Protein AF-L8HKN2-F1 (afdb_monomer_lite)

pLDDT: mean 86.71, std 12.69, range [41.41, 96.44]

Structure (mmCIF, N/CA/C/O backbone):
data_AF-L8HKN2-F1
#
_entry.id   AF-L8HKN2-F1
#
loop_
_atom_site.group_PDB
_atom_site.id
_atom_site.type_symbol
_atom_site.label_atom_id
_atom_site.label_alt_id
_atom_site.label_comp_id
_atom_site.label_asym_id
_atom_site.label_entity_id
_atom_site.label_seq_id
_atom_site.pdbx_PDB_ins_code
_atom_site.Cartn_x
_atom_site.Cartn_y
_atom_site.Cartn_z
_atom_site.occupancy
_atom_site.B_iso_or_equiv
_atom_site.auth_seq_id
_atom_site.auth_comp_id
_atom_site.auth_asym_id
_atom_site.auth_atom_id
_atom_site.pdbx_PDB_model_num
ATOM 1 N N . ALA A 1 1 ? 9.881 -15.040 -10.971 1.00 55.44 1 ALA A N 1
ATOM 2 C CA . ALA A 1 1 ? 8.640 -15.413 -10.266 1.00 55.44 1 ALA A CA 1
ATOM 3 C C . ALA A 1 1 ? 8.385 -14.359 -9.204 1.00 55.44 1 ALA A C 1
ATOM 5 O O . ALA A 1 1 ? 9.135 -14.280 -8.237 1.00 55.44 1 ALA A O 1
ATOM 6 N N . GLY A 1 2 ? 7.422 -13.476 -9.440 1.00 79.25 2 GLY A N 1
ATOM 7 C CA . GLY A 1 2 ? 7.185 -12.331 -8.570 1.00 79.25 2 GLY A CA 1
ATOM 8 C C . GLY A 1 2 ? 6.135 -11.388 -9.140 1.00 79.25 2 GLY A C 1
ATOM 9 O O . GLY A 1 2 ? 5.309 -11.796 -9.962 1.00 79.25 2 GLY A O 1
ATOM 10 N N . LEU A 1 3 ? 6.188 -10.139 -8.684 1.00 87.81 3 LEU A N 1
ATOM 11 C CA . LEU A 1 3 ? 5.394 -9.039 -9.217 1.00 87.81 3 LEU A CA 1
ATOM 12 C C . LEU A 1 3 ? 6.196 -8.257 -10.263 1.00 87.81 3 LEU A C 1
ATOM 14 O O . LEU A 1 3 ? 7.421 -8.195 -10.165 1.00 87.81 3 LEU A O 1
ATOM 18 N N . GLU A 1 4 ? 5.501 -7.652 -11.220 1.00 89.50 4 GLU A N 1
ATOM 19 C CA . GLU A 1 4 ? 6.026 -6.711 -12.217 1.00 89.50 4 GLU A CA 1
ATOM 20 C C . GLU A 1 4 ? 5.216 -5.422 -12.195 1.00 89.50 4 GLU A C 1
ATOM 22 O O . GLU A 1 4 ? 3.996 -5.486 -12.062 1.00 89.50 4 GLU A O 1
ATOM 27 N N . LEU A 1 5 ? 5.882 -4.278 -12.353 1.00 90.19 5 LEU A N 1
ATOM 28 C CA . LEU A 1 5 ? 5.236 -3.013 -12.697 1.00 90.19 5 LEU A CA 1
ATOM 29 C C . LEU A 1 5 ? 5.294 -2.821 -14.209 1.00 90.19 5 LEU A C 1
ATOM 31 O O . LEU A 1 5 ? 6.381 -2.825 -14.783 1.00 90.19 5 LEU A O 1
ATOM 35 N N . ASP A 1 6 ? 4.139 -2.624 -14.836 1.00 89.06 6 ASP A N 1
ATOM 36 C CA . ASP A 1 6 ? 4.095 -2.239 -16.244 1.00 89.06 6 ASP A CA 1
ATOM 37 C C . ASP A 1 6 ? 4.337 -0.730 -16.445 1.00 89.06 6 ASP A C 1
ATOM 39 O O . ASP A 1 6 ? 4.501 0.048 -15.501 1.00 89.06 6 ASP A O 1
ATOM 43 N N . ILE A 1 7 ? 4.324 -0.303 -17.710 1.00 86.00 7 ILE A N 1
ATOM 44 C CA . ILE A 1 7 ? 4.547 1.094 -18.107 1.00 86.00 7 ILE A CA 1
ATOM 45 C C . ILE A 1 7 ? 3.495 2.081 -17.581 1.00 86.00 7 ILE A C 1
ATOM 47 O O . ILE A 1 7 ? 3.757 3.280 -17.565 1.00 86.00 7 ILE A O 1
ATOM 51 N N . VAL A 1 8 ? 2.309 1.610 -17.177 1.00 87.56 8 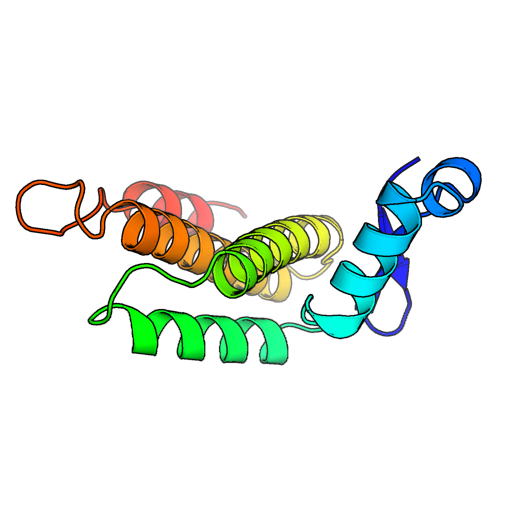VAL A N 1
ATOM 52 C CA . VAL A 1 8 ? 1.259 2.452 -16.578 1.00 87.56 8 VAL A CA 1
ATOM 53 C C . VAL A 1 8 ? 1.272 2.368 -15.051 1.00 87.56 8 VAL A C 1
ATOM 55 O O . VAL A 1 8 ? 0.349 2.846 -14.392 1.00 87.56 8 VAL A O 1
ATOM 58 N N . GLY A 1 9 ? 2.306 1.744 -14.480 1.00 86.44 9 GLY A N 1
ATOM 59 C CA . GLY A 1 9 ? 2.453 1.559 -13.048 1.00 86.44 9 GLY A CA 1
ATOM 60 C C . GLY A 1 9 ? 1.494 0.517 -12.478 1.00 86.44 9 GLY A C 1
ATOM 61 O O . GLY A 1 9 ? 1.220 0.544 -11.287 1.00 86.44 9 GLY A O 1
ATOM 62 N N . GLN A 1 10 ? 0.934 -0.395 -13.263 1.00 91.06 10 GLN A N 1
ATOM 63 C CA . GLN A 1 10 ? 0.079 -1.459 -12.742 1.00 91.06 10 GLN A CA 1
ATOM 64 C C . GLN A 1 10 ? 0.928 -2.658 -12.302 1.00 91.06 10 GLN A C 1
ATOM 66 O O . GLN A 1 10 ? 1.807 -3.109 -13.033 1.00 91.06 10 GLN A O 1
ATOM 71 N N . LEU A 1 11 ? 0.644 -3.194 -11.108 1.00 91.38 11 LEU A N 1
ATOM 72 C CA . LEU A 1 11 ? 1.274 -4.422 -10.619 1.00 91.38 11 LEU A CA 1
ATOM 73 C C . LEU A 1 11 ? 0.614 -5.671 -11.213 1.00 91.38 11 LEU A C 1
ATOM 75 O O . LEU A 1 11 ? -0.613 -5.808 -11.155 1.00 91.38 11 LEU A O 1
ATOM 79 N N . HIS A 1 12 ? 1.435 -6.606 -11.690 1.00 90.94 12 HIS A N 1
ATOM 80 C CA . HIS A 1 12 ? 1.022 -7.883 -12.276 1.00 90.94 12 HIS A CA 1
ATOM 81 C C . HIS A 1 12 ? 1.802 -9.056 -11.696 1.00 90.94 12 HIS A C 1
ATOM 83 O O . HIS A 1 12 ? 2.939 -8.909 -11.261 1.00 90.94 12 HIS A O 1
ATOM 89 N N . LEU A 1 13 ? 1.199 -10.244 -11.720 1.00 91.44 13 LEU A N 1
ATOM 90 C CA . LEU A 1 13 ? 1.908 -11.495 -11.451 1.00 91.44 13 LEU A CA 1
ATOM 91 C C . LEU A 1 13 ? 2.649 -11.929 -12.718 1.00 91.44 13 LEU A C 1
ATOM 93 O O . LEU A 1 13 ? 1.997 -12.164 -13.730 1.00 91.44 13 LEU A O 1
ATOM 97 N N . GLN A 1 14 ? 3.973 -12.075 -12.638 1.00 90.44 14 GLN A N 1
ATOM 98 C CA . GLN A 1 14 ? 4.805 -12.541 -13.761 1.00 90.44 14 GLN A CA 1
ATOM 99 C C . GLN A 1 14 ? 4.638 -14.031 -14.055 1.00 90.44 14 GLN A C 1
ATOM 101 O O . GLN A 1 14 ? 4.853 -14.497 -15.169 1.00 90.44 14 GLN A O 1
ATOM 106 N N . ASP A 1 15 ? 4.358 -14.801 -13.010 1.00 92.00 15 ASP A N 1
ATOM 107 C CA . ASP A 1 15 ? 4.263 -16.247 -13.102 1.00 92.00 15 ASP A CA 1
ATOM 108 C C . ASP A 1 15 ? 2.849 -16.625 -13.552 1.00 92.00 15 ASP A C 1
ATOM 110 O O . ASP A 1 15 ? 1.899 -16.542 -12.770 1.00 92.00 15 ASP A O 1
ATOM 114 N N . GLU A 1 16 ? 2.703 -16.993 -14.826 1.00 90.12 16 GLU A N 1
ATOM 115 C CA . GLU A 1 16 ? 1.401 -17.343 -15.401 1.00 90.12 16 GLU A CA 1
ATOM 116 C C . GLU A 1 16 ? 0.822 -18.635 -14.816 1.00 90.12 16 GLU A C 1
ATOM 118 O O . GLU A 1 16 ? -0.398 -18.738 -14.674 1.00 90.12 16 GLU A O 1
ATOM 123 N N . GLU A 1 17 ? 1.658 -19.584 -14.382 1.00 92.31 17 GLU A N 1
ATOM 124 C CA . GLU A 1 17 ? 1.182 -20.780 -13.681 1.00 92.31 17 GLU A CA 1
ATOM 125 C C . GLU A 1 17 ? 0.535 -20.374 -12.354 1.00 92.31 17 GLU A C 1
ATOM 127 O O . GLU A 1 17 ? -0.629 -20.703 -12.100 1.00 92.31 17 GLU A O 1
ATOM 132 N N . LEU A 1 18 ? 1.224 -19.558 -11.548 1.00 90.19 18 LEU A N 1
ATOM 133 C CA . LEU A 1 18 ? 0.676 -19.009 -10.308 1.00 90.19 18 LEU A CA 1
ATOM 134 C C . LEU A 1 18 ? -0.582 -18.180 -10.578 1.00 90.19 18 LEU A C 1
ATOM 136 O O . LEU A 1 18 ? -1.587 -18.339 -9.879 1.00 90.19 18 LEU A O 1
ATOM 140 N N . ALA A 1 19 ? -0.55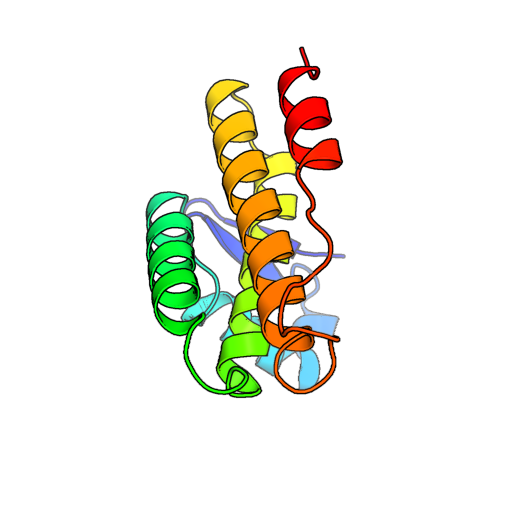3 -17.313 -11.588 1.00 90.94 19 ALA A N 1
ATOM 141 C CA . ALA A 1 19 ? -1.657 -16.422 -11.914 1.00 90.94 19 ALA A CA 1
ATOM 142 C C . ALA A 1 19 ? -2.892 -17.165 -12.453 1.00 90.94 19 ALA A C 1
ATOM 144 O O . ALA A 1 19 ? -4.019 -16.688 -12.285 1.00 90.94 19 ALA A O 1
ATOM 145 N N . SER A 1 20 ? -2.705 -18.356 -13.030 1.00 92.19 20 SER A N 1
ATOM 146 C CA . SER A 1 20 ? -3.787 -19.243 -13.466 1.00 92.19 20 SER A CA 1
ATOM 147 C C . SER A 1 20 ? -4.484 -19.965 -12.305 1.00 92.19 20 SER A C 1
ATOM 149 O O . SER A 1 20 ? -5.611 -20.447 -12.457 1.00 92.19 20 SER A O 1
ATOM 151 N N . THR A 1 21 ? -3.876 -20.025 -11.117 1.00 96.44 21 THR A N 1
ATOM 152 C CA . THR A 1 21 ? -4.525 -20.618 -9.941 1.00 96.44 21 THR A CA 1
ATOM 153 C C . THR A 1 21 ? -5.700 -19.757 -9.461 1.00 96.44 21 THR A C 1
ATOM 155 O O . THR A 1 21 ? -5.772 -18.552 -9.709 1.00 96.44 21 THR A O 1
ATOM 158 N N . ARG A 1 22 ? -6.657 -20.346 -8.729 1.00 96.19 22 ARG A N 1
ATOM 159 C CA . ARG A 1 22 ? -7.770 -19.572 -8.140 1.00 96.19 22 ARG A CA 1
ATOM 160 C C . ARG A 1 22 ? -7.274 -18.447 -7.206 1.00 96.19 22 ARG A C 1
ATOM 162 O O . ARG A 1 22 ? -7.793 -17.337 -7.343 1.00 96.19 22 ARG A O 1
ATOM 169 N N . PRO A 1 23 ? -6.299 -18.675 -6.301 1.00 92.81 23 PRO A N 1
ATOM 170 C CA . PRO A 1 23 ? -5.699 -17.599 -5.512 1.00 92.81 23 PRO A CA 1
ATOM 171 C C . PRO A 1 23 ? -4.992 -16.547 -6.375 1.00 92.81 23 PRO A C 1
ATOM 173 O O . PRO A 1 23 ? -5.186 -15.357 -6.143 1.00 92.81 23 PRO A O 1
ATOM 176 N N . GLY A 1 24 ? -4.252 -16.965 -7.408 1.00 93.94 24 GLY A N 1
ATOM 177 C CA . GLY A 1 24 ? -3.565 -16.058 -8.332 1.00 93.94 24 GLY A CA 1
ATOM 178 C C . GLY A 1 24 ? -4.517 -15.136 -9.089 1.00 93.94 24 GLY A C 1
ATOM 179 O O . GLY A 1 24 ? -4.304 -13.927 -9.118 1.00 93.94 24 GLY A O 1
ATOM 180 N N . ARG A 1 25 ? -5.633 -15.665 -9.606 1.00 94.00 25 ARG A N 1
ATOM 181 C CA . ARG A 1 25 ? -6.677 -14.847 -10.247 1.00 94.00 25 ARG A CA 1
ATOM 182 C C . ARG A 1 25 ? -7.296 -13.833 -9.290 1.00 94.00 25 ARG A C 1
ATOM 184 O O . ARG A 1 25 ? -7.534 -12.697 -9.690 1.00 94.00 25 ARG A O 1
ATOM 191 N N . ARG A 1 26 ? -7.548 -14.219 -8.031 1.00 93.06 26 ARG A N 1
ATOM 192 C CA . ARG A 1 26 ? -8.048 -13.279 -7.014 1.00 93.06 26 ARG A CA 1
ATOM 193 C C . ARG A 1 26 ? -7.031 -12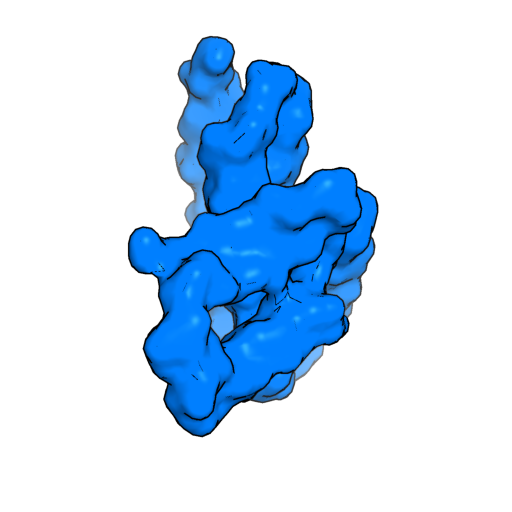.168 -6.771 1.00 93.06 26 ARG A C 1
ATOM 195 O O . ARG A 1 26 ? -7.406 -11.005 -6.818 1.00 93.06 26 ARG A O 1
ATOM 202 N N . LEU A 1 27 ? -5.763 -12.517 -6.559 1.00 90.50 27 LEU A N 1
ATOM 203 C CA . LEU A 1 27 ? -4.705 -11.533 -6.351 1.00 90.50 27 LEU A CA 1
ATOM 204 C C . LEU A 1 27 ? -4.559 -10.598 -7.558 1.00 90.50 27 LEU A C 1
ATOM 206 O O . LEU A 1 27 ? -4.511 -9.390 -7.370 1.00 90.50 27 LEU A O 1
ATOM 210 N N . ARG A 1 28 ? -4.588 -11.122 -8.789 1.00 91.50 28 ARG A N 1
ATOM 211 C CA . ARG A 1 28 ? -4.565 -10.316 -10.022 1.00 91.50 28 ARG A CA 1
ATOM 212 C C . ARG A 1 28 ? -5.685 -9.268 -10.033 1.00 91.50 28 ARG A C 1
ATOM 214 O O . ARG A 1 28 ? -5.420 -8.108 -10.325 1.00 91.50 28 ARG A O 1
ATOM 221 N N . LEU A 1 29 ? -6.909 -9.642 -9.651 1.00 91.94 29 LEU A N 1
ATOM 222 C CA . LEU A 1 29 ? -8.026 -8.695 -9.547 1.00 91.94 29 LEU A CA 1
ATOM 223 C C . LEU A 1 29 ? -7.796 -7.632 -8.465 1.00 91.94 29 LEU A C 1
ATOM 225 O O . LEU A 1 29 ? -8.088 -6.463 -8.709 1.00 91.94 29 LEU A O 1
ATOM 229 N N . LEU A 1 30 ? -7.265 -8.017 -7.300 1.00 91.25 30 LEU A N 1
ATOM 230 C CA . LEU A 1 30 ? -6.956 -7.080 -6.214 1.00 91.25 30 LEU A CA 1
ATOM 231 C C . LEU A 1 30 ? -5.884 -6.071 -6.645 1.00 91.25 30 LEU A C 1
ATOM 233 O O . LEU A 1 30 ? -6.073 -4.869 -6.479 1.00 91.25 30 LEU A O 1
ATOM 237 N N . LEU A 1 31 ? -4.803 -6.539 -7.274 1.00 91.00 31 LEU A N 1
ATOM 238 C CA . LEU A 1 31 ? -3.751 -5.669 -7.799 1.00 91.00 31 LEU A CA 1
ATOM 239 C C . LEU A 1 31 ? -4.308 -4.679 -8.833 1.00 91.00 31 LEU A C 1
ATOM 241 O O . LEU A 1 31 ? -3.976 -3.503 -8.780 1.00 91.00 31 LEU A O 1
ATOM 245 N N . GLN A 1 32 ? -5.188 -5.124 -9.733 1.00 89.75 32 GLN A N 1
ATOM 246 C CA . GLN A 1 32 ? -5.742 -4.289 -10.810 1.00 89.75 32 GLN A CA 1
ATOM 247 C C . GLN A 1 32 ? -6.733 -3.214 -10.353 1.00 89.75 32 GLN A C 1
ATOM 249 O O . GLN A 1 32 ? -6.812 -2.159 -10.983 1.00 89.75 32 GLN A O 1
ATOM 254 N N . HIS A 1 33 ? -7.525 -3.496 -9.316 1.00 89.25 33 HIS A N 1
ATOM 255 C CA . HIS A 1 33 ? -8.668 -2.649 -8.950 1.00 89.25 33 HIS A CA 1
ATOM 256 C C . HIS A 1 33 ? -8.508 -1.942 -7.612 1.00 89.25 33 HIS A C 1
ATOM 258 O O . HIS A 1 33 ? -9.176 -0.937 -7.385 1.00 89.25 33 HIS A O 1
ATOM 264 N N . GLN A 1 34 ? -7.687 -2.479 -6.712 1.00 88.19 34 GLN A N 1
ATOM 265 C CA . GLN A 1 34 ? -7.486 -1.878 -5.401 1.00 88.19 34 GLN A CA 1
ATOM 266 C C . GLN A 1 34 ? -6.173 -1.119 -5.351 1.00 88.19 34 GLN A C 1
ATOM 268 O O . GLN A 1 34 ? -6.148 0.013 -4.903 1.00 88.19 34 GLN A O 1
ATOM 273 N N . VAL A 1 35 ? -5.080 -1.701 -5.834 1.00 92.25 35 VAL A N 1
ATOM 274 C CA . VAL A 1 35 ? -3.769 -1.085 -5.636 1.00 92.25 35 VAL A CA 1
ATOM 275 C C . VAL A 1 35 ? -3.615 0.203 -6.462 1.00 92.25 35 VAL A C 1
ATOM 277 O O . VAL A 1 35 ? -3.785 0.162 -7.683 1.00 92.25 35 VAL A O 1
ATOM 280 N N . PRO A 1 36 ? -3.224 1.330 -5.834 1.00 93.38 36 PRO A N 1
ATOM 281 C CA . PRO A 1 36 ? -2.923 2.564 -6.548 1.00 93.38 36 PRO A CA 1
ATOM 282 C C . PRO A 1 36 ? -1.819 2.394 -7.596 1.00 93.38 36 PRO A C 1
ATOM 284 O O . PRO A 1 36 ? -0.815 1.704 -7.369 1.00 93.38 36 PRO A O 1
ATOM 287 N N . ARG A 1 37 ? -2.009 3.051 -8.745 1.00 92.25 37 ARG A N 1
ATOM 288 C CA . ARG A 1 37 ? -1.100 2.999 -9.904 1.00 92.25 37 ARG A CA 1
ATOM 289 C C . ARG A 1 37 ? 0.049 3.996 -9.829 1.00 92.25 37 ARG A C 1
ATOM 291 O O . ARG A 1 37 ? 1.077 3.790 -10.469 1.00 92.25 37 ARG A O 1
ATOM 298 N N . ASP A 1 38 ? -0.118 5.035 -9.031 1.00 92.62 38 ASP A N 1
ATOM 299 C CA . ASP A 1 38 ? 0.809 6.143 -8.890 1.00 92.62 38 ASP A CA 1
ATOM 300 C C . ASP A 1 38 ? 0.763 6.706 -7.466 1.00 92.62 38 ASP A C 1
ATOM 302 O O . ASP A 1 38 ? 0.026 6.233 -6.590 1.00 92.62 38 ASP A O 1
ATOM 306 N N . LEU A 1 39 ? 1.646 7.669 -7.231 1.00 93.56 39 LEU A N 1
ATOM 307 C CA . LEU A 1 39 ? 1.848 8.273 -5.927 1.00 93.56 39 LEU A CA 1
ATOM 308 C C . LEU A 1 39 ? 0.628 9.078 -5.482 1.00 93.56 39 LEU A C 1
ATOM 310 O O . LEU A 1 39 ? 0.234 8.978 -4.326 1.00 93.56 39 LEU A O 1
ATOM 314 N N . GLU A 1 40 ? -0.005 9.802 -6.405 1.00 95.44 40 GLU A N 1
ATOM 315 C CA . GLU A 1 40 ? -1.215 10.580 -6.130 1.00 95.44 40 GLU A CA 1
ATOM 316 C C . GLU A 1 40 ? -2.351 9.677 -5.634 1.00 95.44 40 GLU A C 1
ATOM 318 O O . GLU A 1 40 ? -2.966 9.955 -4.604 1.00 95.44 40 GLU A O 1
ATOM 323 N N . GLY A 1 41 ? -2.584 8.540 -6.296 1.00 95.06 41 GLY A N 1
ATOM 324 C CA . GLY A 1 41 ? -3.578 7.568 -5.853 1.00 95.06 41 GLY A CA 1
ATOM 325 C C . GLY A 1 41 ? -3.252 6.968 -4.481 1.00 95.06 41 GLY A C 1
ATOM 326 O O . GLY A 1 41 ? -4.157 6.725 -3.678 1.00 95.06 41 GLY A O 1
ATOM 327 N N . ALA A 1 42 ? -1.969 6.748 -4.181 1.00 95.44 42 ALA A N 1
ATOM 328 C CA . ALA A 1 42 ? -1.542 6.244 -2.878 1.00 95.44 42 ALA A CA 1
ATOM 329 C C . ALA A 1 42 ? -1.729 7.289 -1.764 1.00 95.44 42 ALA A C 1
ATOM 331 O O . ALA A 1 42 ? -2.232 6.953 -0.691 1.00 95.44 42 ALA A O 1
ATOM 332 N N . GLU A 1 43 ? -1.402 8.555 -2.031 1.00 95.75 43 GLU A N 1
ATOM 333 C CA . GLU A 1 43 ? -1.628 9.688 -1.127 1.00 95.75 43 GLU A CA 1
ATOM 334 C C . GLU A 1 43 ? -3.126 9.916 -0.881 1.00 95.75 43 GLU A C 1
ATOM 336 O O . GLU A 1 43 ? -3.556 10.044 0.267 1.00 95.75 43 GLU A O 1
ATOM 341 N N . GLN A 1 44 ? -3.952 9.870 -1.932 1.00 96.00 44 GLN A N 1
ATOM 342 C CA . GLN A 1 44 ? -5.404 9.980 -1.804 1.00 96.00 44 GLN A CA 1
ATOM 343 C C . GLN A 1 44 ? -5.975 8.840 -0.955 1.00 96.00 44 GLN A C 1
ATOM 345 O O . GLN A 1 44 ? -6.829 9.069 -0.092 1.00 96.00 44 GLN A O 1
ATOM 350 N N . ARG A 1 45 ? -5.504 7.604 -1.164 1.00 94.38 45 ARG A N 1
ATOM 351 C CA . ARG A 1 45 ? -5.946 6.461 -0.360 1.00 94.38 45 ARG A CA 1
ATOM 352 C C . ARG A 1 45 ? -5.509 6.596 1.096 1.00 94.38 45 ARG A C 1
ATOM 354 O O . ARG A 1 45 ? -6.305 6.315 1.990 1.00 94.38 45 ARG A O 1
ATOM 361 N N . LEU A 1 46 ? -4.282 7.047 1.342 1.00 95.50 46 LEU A N 1
ATOM 362 C CA . LEU A 1 46 ? -3.784 7.320 2.686 1.00 95.50 46 LEU A CA 1
ATOM 363 C C . LEU A 1 46 ? -4.654 8.360 3.404 1.00 95.50 46 LEU A C 1
ATOM 365 O O . LEU A 1 46 ? -5.048 8.124 4.545 1.00 95.50 46 LEU A O 1
ATOM 369 N N . GLN A 1 47 ? -5.011 9.457 2.733 1.00 95.75 47 GLN A N 1
ATOM 370 C CA . GLN A 1 47 ? -5.887 10.480 3.306 1.00 95.75 47 GLN A CA 1
ATOM 371 C C . GLN A 1 47 ? -7.246 9.894 3.716 1.00 95.75 47 GLN A C 1
ATOM 373 O O . GLN A 1 47 ? -7.690 10.095 4.845 1.00 95.75 47 GLN A O 1
ATOM 378 N N . GLN A 1 48 ? -7.871 9.091 2.844 1.00 94.00 48 GLN A N 1
ATOM 379 C CA . GLN A 1 48 ? -9.137 8.415 3.162 1.00 94.00 48 GLN A CA 1
ATOM 380 C C . GLN A 1 48 ? -9.024 7.531 4.413 1.00 94.00 48 GLN A C 1
ATOM 382 O O . GLN A 1 48 ? -9.940 7.487 5.228 1.00 94.00 48 GLN A O 1
ATOM 387 N N . LEU A 1 49 ? -7.909 6.816 4.576 1.00 93.31 49 LEU A N 1
ATOM 388 C CA . LEU A 1 49 ? -7.675 5.949 5.734 1.00 93.31 49 LEU A CA 1
ATOM 389 C C . LEU A 1 49 ? -7.470 6.764 7.020 1.00 93.31 49 LEU A C 1
ATOM 391 O O . LEU A 1 49 ? -8.012 6.405 8.067 1.00 93.31 49 LEU A O 1
ATOM 395 N N . GLN A 1 50 ? -6.752 7.885 6.934 1.00 92.75 50 GLN A N 1
ATOM 396 C CA . GLN A 1 50 ? -6.535 8.802 8.055 1.00 92.75 50 GLN A CA 1
ATOM 397 C C . GLN A 1 50 ? -7.841 9.432 8.552 1.00 92.75 50 GLN A C 1
ATOM 399 O O . GLN A 1 50 ? -8.048 9.546 9.764 1.00 92.75 50 GLN A O 1
ATOM 404 N N . ASP A 1 51 ? -8.757 9.767 7.643 1.00 93.06 51 ASP A N 1
ATOM 405 C CA . ASP A 1 51 ? -10.078 10.302 7.992 1.00 93.06 51 ASP A CA 1
ATOM 406 C C . ASP A 1 51 ? -10.921 9.280 8.785 1.00 93.06 51 ASP A C 1
ATOM 408 O O . ASP A 1 51 ? -11.726 9.648 9.646 1.00 93.06 51 ASP A O 1
ATOM 412 N N . LEU A 1 52 ? -10.684 7.980 8.573 1.00 91.44 52 LEU A N 1
ATOM 413 C CA . LEU A 1 52 ? -11.366 6.875 9.259 1.00 91.44 52 LEU A CA 1
ATOM 414 C C . LEU A 1 52 ? -10.753 6.513 10.624 1.00 91.44 52 LEU A C 1
ATOM 416 O O . LEU A 1 52 ? -11.248 5.611 11.310 1.00 91.44 52 LEU A O 1
ATOM 420 N N . ARG A 1 53 ? -9.699 7.206 11.071 1.00 88.38 53 ARG A N 1
ATOM 421 C CA . ARG A 1 53 ? -8.971 6.856 12.303 1.00 88.38 53 ARG A CA 1
ATOM 422 C C . ARG A 1 53 ? -9.838 6.911 13.566 1.00 88.38 53 ARG A C 1
ATOM 424 O O . ARG A 1 53 ? -9.658 6.091 14.460 1.00 88.38 53 ARG A O 1
ATOM 431 N N . LYS A 1 54 ? -10.794 7.847 13.640 1.00 85.62 54 LYS A N 1
ATOM 432 C CA . LYS A 1 54 ? -11.709 8.015 14.793 1.00 85.62 54 LYS A CA 1
ATOM 433 C C . LYS A 1 54 ? -12.916 7.058 14.779 1.00 85.62 54 LYS A C 1
ATOM 435 O O . LYS A 1 54 ? -13.752 7.136 15.676 1.00 85.62 54 LYS A O 1
ATOM 440 N N . GLY A 1 55 ? -13.031 6.203 13.762 1.00 87.62 55 GLY A N 1
ATOM 441 C CA . GLY A 1 55 ? -14.128 5.250 13.592 1.00 87.62 55 GLY A CA 1
ATOM 442 C C . GLY A 1 55 ? -13.834 3.846 14.142 1.00 87.62 55 GLY A C 1
ATOM 443 O O . GLY A 1 55 ? -12.796 3.624 14.772 1.00 87.62 55 GLY A O 1
ATOM 444 N N . PRO A 1 56 ? -14.736 2.876 13.891 1.00 91.44 56 PRO A N 1
ATOM 445 C CA . PRO A 1 56 ? -14.481 1.465 14.184 1.00 91.44 56 PRO A CA 1
ATOM 446 C C . PRO A 1 56 ? -13.270 0.930 13.392 1.00 91.44 56 PRO A C 1
ATOM 448 O O . PRO A 1 56 ? -12.773 1.611 12.483 1.00 91.44 56 PRO A O 1
ATOM 451 N N . PRO A 1 57 ? -12.774 -0.279 13.724 1.00 93.00 57 PRO A N 1
ATOM 452 C CA . PRO A 1 57 ? -11.814 -0.982 12.880 1.00 93.00 57 PRO A CA 1
ATOM 453 C C . PRO A 1 57 ? -12.276 -1.038 11.424 1.00 93.00 57 PRO A C 1
ATOM 455 O O . PRO A 1 57 ? -13.480 -1.112 11.152 1.00 93.00 57 PRO A O 1
ATOM 458 N N . LEU A 1 58 ? -11.321 -0.981 10.498 1.00 94.75 58 LEU A N 1
ATOM 459 C CA . LEU A 1 58 ? -11.594 -1.095 9.074 1.00 94.75 58 LEU A CA 1
ATOM 460 C C . LEU A 1 58 ? -12.302 -2.419 8.777 1.00 94.75 58 LEU A C 1
ATOM 462 O O . LEU A 1 58 ? -12.116 -3.437 9.451 1.00 94.75 58 LEU A O 1
ATOM 466 N N . SER A 1 59 ? -13.118 -2.412 7.723 1.00 93.38 59 SER A N 1
ATOM 467 C CA . SER A 1 59 ? -13.644 -3.661 7.187 1.00 93.38 59 SER A CA 1
ATOM 468 C C . SER A 1 59 ? -12.476 -4.552 6.727 1.00 93.38 59 SER A C 1
ATOM 470 O O . SER A 1 59 ? -11.440 -4.026 6.311 1.00 93.38 59 SER A O 1
ATOM 472 N N . PRO A 1 60 ? -12.615 -5.892 6.720 1.00 92.69 60 PRO A N 1
ATOM 473 C CA . PRO A 1 60 ? -11.556 -6.772 6.220 1.00 92.69 60 PRO A CA 1
ATOM 474 C C . PRO A 1 60 ? -11.090 -6.423 4.799 1.00 92.69 60 PRO A C 1
ATOM 476 O O . PRO A 1 60 ? -9.917 -6.581 4.479 1.00 92.69 60 PRO A O 1
ATOM 479 N N . TRP A 1 61 ? -12.000 -5.919 3.961 1.00 90.38 61 TRP A N 1
ATOM 480 C CA . TRP A 1 61 ? -11.698 -5.456 2.608 1.00 90.38 61 TRP A CA 1
ATOM 481 C C . TRP A 1 61 ? -10.856 -4.176 2.601 1.00 90.38 61 TRP A C 1
ATOM 483 O O . TRP A 1 61 ? -9.858 -4.099 1.890 1.00 90.38 61 TRP A O 1
ATOM 493 N N . ASP A 1 62 ? -11.220 -3.180 3.413 1.00 92.19 62 ASP A N 1
ATOM 494 C CA . ASP A 1 62 ? -10.450 -1.936 3.516 1.00 92.19 62 ASP A CA 1
ATOM 495 C C . ASP A 1 62 ? -9.070 -2.164 4.129 1.00 92.19 62 ASP A C 1
ATOM 497 O O . ASP A 1 62 ? -8.105 -1.523 3.709 1.00 92.19 62 ASP A O 1
ATOM 501 N N . PHE A 1 63 ? -8.970 -3.100 5.074 1.00 94.06 63 PHE A N 1
ATOM 502 C CA . PHE A 1 63 ? -7.705 -3.510 5.667 1.00 94.06 63 PHE A CA 1
ATOM 503 C C . PHE A 1 63 ? -6.823 -4.282 4.669 1.00 94.06 63 PHE A C 1
ATOM 505 O O . PHE A 1 63 ? -5.633 -3.996 4.562 1.00 94.06 63 PHE A O 1
ATOM 512 N N . GLU A 1 64 ? -7.392 -5.202 3.875 1.00 92.44 64 GLU A N 1
ATOM 513 C CA . GLU A 1 64 ? -6.679 -5.872 2.769 1.00 92.44 64 GLU A CA 1
ATOM 514 C C . GLU A 1 64 ? -6.126 -4.835 1.778 1.00 92.44 64 GLU A C 1
ATOM 516 O O . GLU A 1 64 ? -4.952 -4.886 1.408 1.00 92.44 64 GLU A O 1
ATOM 521 N N . HIS A 1 65 ? -6.930 -3.831 1.428 1.00 91.38 65 HIS A N 1
ATOM 522 C CA . HIS A 1 65 ? -6.512 -2.747 0.547 1.00 91.38 65 HIS A CA 1
ATOM 523 C C . HIS A 1 65 ? -5.403 -1.871 1.168 1.00 91.38 65 HIS A C 1
ATOM 525 O O . HIS A 1 65 ? -4.430 -1.542 0.484 1.00 91.38 65 HIS A O 1
ATOM 531 N N . LEU A 1 66 ? -5.488 -1.529 2.459 1.00 94.69 66 LEU A N 1
ATOM 532 C CA . LEU A 1 66 ? -4.417 -0.830 3.184 1.00 94.69 66 LEU A CA 1
ATOM 533 C C . LE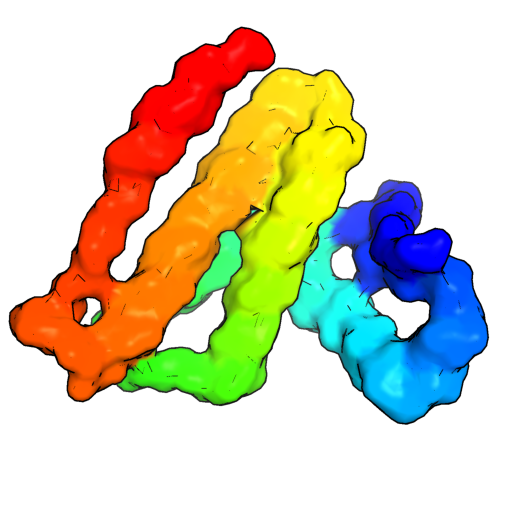U A 1 66 ? -3.085 -1.592 3.077 1.00 94.69 66 LEU A C 1
ATOM 535 O O . LEU A 1 66 ? -2.069 -1.011 2.686 1.00 94.69 66 LEU A O 1
ATOM 539 N N . LEU A 1 67 ? -3.097 -2.901 3.348 1.00 94.06 67 LEU A N 1
ATOM 540 C CA . LEU A 1 67 ? -1.894 -3.734 3.288 1.00 94.06 67 LEU A CA 1
ATOM 541 C C . LEU A 1 67 ? -1.325 -3.838 1.868 1.00 94.06 67 LEU A C 1
ATOM 543 O O . LEU A 1 67 ? -0.121 -3.666 1.674 1.00 94.06 67 LEU A O 1
ATOM 547 N N . LEU A 1 68 ? -2.175 -4.083 0.867 1.00 92.75 68 LEU A N 1
ATOM 548 C CA . LEU A 1 68 ? -1.747 -4.176 -0.531 1.00 92.75 68 LEU A CA 1
ATOM 549 C C . LEU A 1 68 ? -1.184 -2.847 -1.053 1.00 92.75 68 LEU A C 1
ATOM 551 O O . LEU A 1 68 ? -0.217 -2.852 -1.816 1.00 92.75 68 LEU A O 1
ATOM 555 N N . THR A 1 69 ? -1.726 -1.713 -0.600 1.00 93.88 69 THR A N 1
ATOM 556 C CA . THR A 1 69 ? -1.168 -0.387 -0.907 1.00 93.88 69 THR A CA 1
ATOM 557 C C . THR A 1 69 ? 0.227 -0.232 -0.303 1.00 93.88 69 THR A C 1
ATOM 559 O O . THR A 1 69 ? 1.145 0.209 -0.993 1.00 93.88 69 THR A O 1
ATOM 562 N N . GLY A 1 70 ? 0.426 -0.664 0.947 1.00 94.19 70 GLY A N 1
ATOM 563 C CA . GLY A 1 70 ? 1.746 -0.674 1.584 1.00 94.19 70 GLY A CA 1
ATOM 564 C C . GLY A 1 70 ? 2.764 -1.531 0.824 1.00 94.19 70 GLY A C 1
ATOM 565 O O . GLY A 1 70 ? 3.864 -1.066 0.532 1.00 94.19 70 GLY A O 1
ATOM 566 N N . VAL A 1 71 ? 2.387 -2.751 0.425 1.00 91.12 71 VAL A N 1
ATOM 567 C CA . VAL A 1 71 ? 3.242 -3.641 -0.388 1.00 91.12 71 VAL A CA 1
ATOM 568 C C . VAL A 1 71 ? 3.595 -3.001 -1.735 1.00 91.12 71 VAL A C 1
ATOM 570 O O . VAL A 1 71 ? 4.748 -3.063 -2.162 1.00 91.12 71 VAL A O 1
ATOM 573 N N . SER A 1 72 ? 2.631 -2.341 -2.382 1.00 92.00 72 SER A N 1
ATOM 574 C CA . SER A 1 72 ? 2.862 -1.595 -3.624 1.00 92.00 72 SER A CA 1
ATOM 575 C C . SER A 1 72 ? 3.886 -0.477 -3.446 1.00 92.00 72 SER A C 1
ATOM 577 O O . SER A 1 72 ? 4.801 -0.357 -4.259 1.00 92.00 72 SER A O 1
ATOM 579 N N . CYS A 1 73 ? 3.801 0.286 -2.351 1.00 93.62 73 CYS A N 1
ATOM 580 C CA . CYS A 1 73 ? 4.763 1.348 -2.056 1.00 93.62 73 CYS A CA 1
ATOM 581 C C . CYS A 1 73 ? 6.189 0.800 -1.919 1.00 93.62 73 CYS A C 1
ATOM 583 O O . CYS A 1 73 ? 7.116 1.391 -2.462 1.00 93.62 73 CYS A O 1
ATOM 585 N N . VAL A 1 74 ? 6.377 -0.353 -1.261 1.00 91.31 74 VAL A N 1
ATOM 586 C CA . VAL A 1 74 ? 7.702 -0.994 -1.142 1.00 91.31 74 VAL A CA 1
ATOM 587 C C . VAL A 1 74 ? 8.239 -1.422 -2.507 1.00 91.31 74 VAL A C 1
ATOM 589 O O . VAL A 1 74 ? 9.413 -1.204 -2.806 1.00 91.31 74 VAL A O 1
ATOM 592 N N . TYR A 1 75 ? 7.390 -2.008 -3.354 1.00 90.19 75 TYR A N 1
ATOM 593 C CA . TYR A 1 75 ? 7.807 -2.420 -4.693 1.00 90.19 75 TYR A CA 1
ATOM 594 C C . TYR A 1 75 ? 8.199 -1.206 -5.554 1.00 90.19 75 TYR A C 1
ATOM 596 O O . TYR A 1 75 ? 9.219 -1.232 -6.239 1.00 90.19 75 TYR A O 1
ATOM 604 N N . ARG A 1 76 ? 7.445 -0.106 -5.464 1.00 91.69 76 ARG A N 1
ATOM 605 C CA . ARG A 1 76 ? 7.747 1.151 -6.167 1.00 91.69 76 ARG A CA 1
ATOM 606 C C . ARG A 1 76 ? 8.994 1.839 -5.652 1.00 91.69 76 ARG A C 1
ATOM 608 O O . ARG A 1 76 ? 9.817 2.264 -6.448 1.00 91.69 76 ARG A O 1
ATOM 615 N N . LEU A 1 77 ? 9.185 1.858 -4.338 1.00 90.94 77 LEU A N 1
ATOM 616 C CA . LEU A 1 77 ? 10.415 2.332 -3.715 1.00 90.94 77 LEU A CA 1
ATOM 617 C C . LEU A 1 77 ? 11.644 1.573 -4.240 1.00 90.94 77 LEU A C 1
ATOM 619 O O . LEU A 1 77 ? 12.709 2.163 -4.411 1.00 90.94 77 LEU A O 1
ATOM 623 N N . HIS A 1 78 ? 11.508 0.269 -4.503 1.00 87.25 78 HIS A N 1
ATOM 624 C CA . HIS A 1 78 ? 12.594 -0.533 -5.058 1.00 87.25 78 HIS A CA 1
ATOM 625 C C . HIS A 1 78 ? 12.943 -0.134 -6.499 1.00 87.25 78 HIS A C 1
ATOM 627 O O . HIS A 1 78 ? 14.129 -0.049 -6.815 1.00 87.25 78 HIS A O 1
ATOM 633 N N . VAL A 1 79 ? 11.942 0.133 -7.346 1.00 88.62 79 VAL A N 1
ATOM 634 C CA . VAL A 1 79 ? 12.154 0.453 -8.771 1.00 88.62 79 VAL A CA 1
ATOM 635 C C . VAL A 1 79 ? 12.378 1.942 -9.060 1.00 88.62 79 VAL A C 1
ATOM 637 O O . VAL A 1 79 ? 12.922 2.265 -10.112 1.00 88.62 79 VAL A O 1
ATOM 640 N N . ALA A 1 80 ? 11.976 2.841 -8.156 1.00 89.00 80 ALA A N 1
ATOM 641 C CA . ALA A 1 80 ? 12.107 4.284 -8.328 1.00 89.00 80 ALA A CA 1
ATOM 642 C C . ALA A 1 80 ? 13.583 4.690 -8.458 1.00 89.00 80 ALA A C 1
ATOM 644 O O . ALA A 1 80 ? 14.426 4.325 -7.623 1.00 89.00 80 ALA A O 1
ATOM 645 N N . SER A 1 81 ? 13.883 5.447 -9.514 1.00 86.25 81 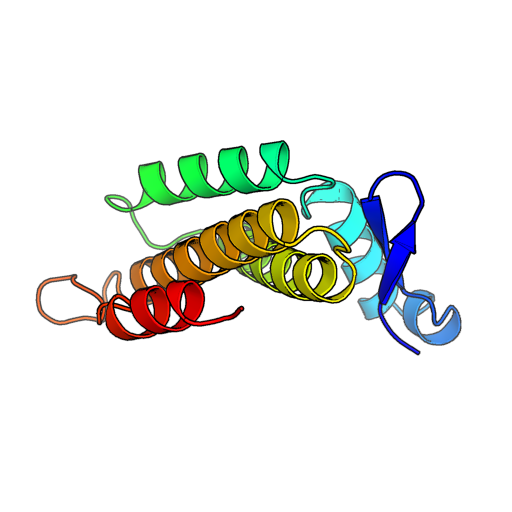SER A N 1
ATOM 646 C CA . SER A 1 81 ? 15.244 5.848 -9.884 1.00 86.25 81 SER A CA 1
ATOM 647 C C . SER A 1 81 ? 15.679 7.162 -9.245 1.00 86.25 81 SER A C 1
ATOM 649 O O . SER A 1 81 ? 16.866 7.349 -8.987 1.00 86.25 81 SER A O 1
ATOM 651 N N . GLU A 1 82 ? 14.740 8.072 -8.986 1.00 92.12 82 GLU A N 1
ATOM 652 C CA . GLU A 1 82 ? 15.033 9.399 -8.444 1.00 92.12 82 GLU A CA 1
ATOM 653 C C . GLU A 1 82 ? 14.927 9.409 -6.916 1.00 92.12 82 GLU A C 1
ATOM 655 O O . GLU A 1 82 ? 13.982 8.868 -6.341 1.00 92.12 82 GLU A O 1
ATOM 660 N N . ALA A 1 83 ? 15.893 10.042 -6.242 1.00 90.94 83 ALA A N 1
ATOM 661 C CA . ALA A 1 83 ? 15.930 10.113 -4.778 1.00 90.94 83 ALA A CA 1
ATOM 662 C C . ALA A 1 83 ? 14.678 10.788 -4.192 1.00 90.94 83 ALA A C 1
ATOM 664 O O . ALA A 1 83 ? 14.142 10.325 -3.187 1.00 90.94 83 ALA A O 1
ATOM 665 N N . GLU A 1 84 ? 14.173 11.833 -4.854 1.00 91.94 84 GLU A N 1
ATOM 666 C CA . GLU A 1 84 ? 12.939 12.514 -4.456 1.00 91.94 84 GLU A CA 1
ATOM 667 C C . GLU A 1 84 ? 11.731 11.571 -4.525 1.00 91.94 84 GLU A C 1
ATOM 669 O O . GLU A 1 84 ? 10.988 11.433 -3.551 1.00 91.94 84 GLU A O 1
ATOM 674 N N . GLU A 1 85 ? 11.566 10.861 -5.644 1.00 90.25 85 GLU A N 1
ATOM 675 C CA . GLU A 1 85 ? 10.471 9.908 -5.825 1.00 90.25 85 GLU A CA 1
ATOM 676 C C . GLU A 1 85 ? 10.536 8.780 -4.783 1.00 90.25 85 GLU A C 1
ATOM 678 O O . GLU A 1 85 ? 9.533 8.444 -4.146 1.00 90.25 85 GLU A O 1
ATOM 683 N N . ARG A 1 86 ? 11.736 8.236 -4.545 1.00 92.88 86 ARG A N 1
ATOM 684 C CA . ARG A 1 86 ? 11.985 7.237 -3.496 1.00 92.88 86 ARG A CA 1
ATOM 685 C C . ARG A 1 86 ? 11.583 7.768 -2.121 1.00 92.88 86 ARG A C 1
ATOM 687 O O . ARG A 1 86 ? 10.889 7.070 -1.384 1.00 92.88 86 ARG A O 1
ATOM 694 N N . GLY A 1 87 ? 11.969 9.000 -1.790 1.00 92.62 87 GLY A N 1
ATOM 695 C CA . GLY A 1 87 ? 11.607 9.650 -0.530 1.00 92.62 87 GLY A CA 1
ATOM 696 C C . GLY A 1 87 ? 10.093 9.721 -0.332 1.00 92.62 87 GLY A C 1
ATOM 697 O O . GLY A 1 87 ? 9.588 9.335 0.724 1.00 92.62 87 GLY A O 1
ATOM 698 N N . ARG A 1 88 ? 9.346 10.111 -1.371 1.00 94.81 88 ARG A N 1
ATOM 699 C CA . ARG A 1 88 ? 7.879 10.185 -1.297 1.00 94.81 88 ARG A CA 1
ATOM 700 C C . ARG A 1 88 ? 7.226 8.808 -1.144 1.00 94.81 88 ARG A C 1
ATOM 702 O O . ARG A 1 88 ? 6.355 8.643 -0.291 1.00 94.81 88 ARG A O 1
ATOM 709 N N . TRP A 1 89 ? 7.678 7.790 -1.881 1.00 94.81 89 TRP A N 1
ATOM 710 C CA . TRP A 1 89 ? 7.183 6.417 -1.700 1.00 94.81 89 TRP A CA 1
ATOM 711 C C . TRP A 1 89 ? 7.469 5.866 -0.297 1.00 94.81 89 TRP A C 1
ATOM 713 O O . TRP A 1 89 ? 6.599 5.233 0.308 1.00 94.81 89 TRP A O 1
ATOM 723 N N . ALA A 1 90 ? 8.659 6.135 0.248 1.00 93.75 90 ALA A N 1
ATOM 724 C CA . ALA A 1 90 ? 9.027 5.740 1.607 1.00 93.75 90 ALA A CA 1
ATOM 725 C C . ALA A 1 90 ? 8.173 6.454 2.668 1.00 93.75 90 ALA A C 1
ATOM 727 O O . ALA A 1 90 ? 7.747 5.831 3.649 1.00 93.75 90 ALA A O 1
ATOM 728 N N . GLN A 1 91 ? 7.871 7.737 2.459 1.00 94.06 91 GLN A N 1
ATOM 729 C CA . GLN A 1 91 ? 6.988 8.506 3.330 1.00 94.06 91 GLN A CA 1
ATOM 730 C C . GLN A 1 91 ? 5.573 7.918 3.346 1.00 94.06 91 GLN A C 1
ATOM 732 O O . GLN A 1 91 ? 5.051 7.616 4.422 1.00 94.06 91 GLN A O 1
ATOM 737 N N . VAL A 1 92 ? 4.970 7.690 2.174 1.00 95.25 92 VAL A N 1
ATOM 738 C CA . VAL A 1 92 ? 3.626 7.099 2.072 1.00 95.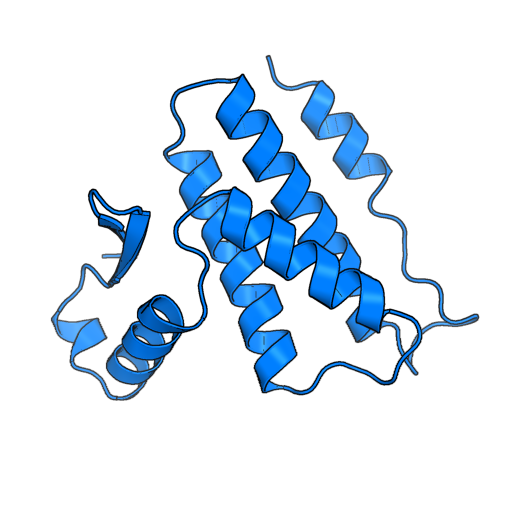25 92 VAL A CA 1
ATOM 739 C C . VAL A 1 92 ? 3.593 5.710 2.711 1.00 95.25 92 VAL A C 1
ATOM 741 O O . VAL A 1 92 ? 2.696 5.428 3.506 1.00 95.25 92 VAL A O 1
ATOM 744 N N . PHE A 1 93 ? 4.598 4.864 2.462 1.00 95.19 93 PHE A N 1
ATOM 745 C CA . PHE A 1 93 ? 4.710 3.554 3.110 1.00 95.19 93 PHE A CA 1
ATOM 746 C C . PHE A 1 93 ? 4.739 3.656 4.643 1.00 95.19 93 PHE A C 1
ATOM 748 O O . PHE A 1 93 ? 4.001 2.945 5.326 1.00 95.19 93 PHE A O 1
ATOM 755 N N . THR A 1 94 ? 5.554 4.561 5.189 1.00 93.94 94 THR A N 1
ATOM 756 C CA . THR A 1 94 ? 5.680 4.761 6.641 1.00 93.94 94 THR A CA 1
ATOM 757 C C . THR A 1 94 ? 4.351 5.198 7.260 1.00 93.94 94 THR A C 1
ATOM 759 O O . THR A 1 94 ? 3.958 4.705 8.320 1.00 93.94 94 THR A O 1
ATOM 762 N N . LEU A 1 95 ? 3.618 6.082 6.580 1.00 94.44 95 LEU A N 1
ATOM 763 C CA . LEU A 1 95 ? 2.303 6.537 7.027 1.00 94.44 95 LEU A CA 1
ATOM 764 C C . LEU A 1 95 ? 1.249 5.420 6.942 1.00 94.44 95 LEU A C 1
ATOM 766 O O . LEU A 1 95 ? 0.478 5.248 7.882 1.00 94.44 95 LEU A O 1
ATOM 770 N N . LEU A 1 96 ? 1.256 4.593 5.892 1.00 95.31 96 LEU A N 1
ATOM 771 C CA . LEU A 1 96 ? 0.377 3.417 5.795 1.00 95.31 96 LEU A CA 1
ATOM 772 C C . LEU A 1 96 ? 0.685 2.371 6.881 1.00 95.31 96 LEU A C 1
ATOM 774 O O . LEU A 1 96 ? -0.232 1.775 7.452 1.00 95.31 96 LEU A O 1
ATOM 778 N N . ALA A 1 97 ? 1.959 2.165 7.222 1.00 94.12 97 ALA A N 1
ATOM 779 C CA . ALA A 1 97 ? 2.344 1.310 8.343 1.00 94.12 97 ALA A CA 1
ATOM 780 C C . ALA A 1 97 ? 1.796 1.860 9.672 1.00 94.12 97 ALA A C 1
ATOM 782 O O . ALA A 1 97 ? 1.279 1.104 10.498 1.00 94.12 97 ALA A O 1
ATOM 783 N N . GLN A 1 98 ? 1.825 3.183 9.854 1.00 92.25 98 GLN A N 1
ATOM 784 C CA . GLN A 1 98 ? 1.228 3.835 11.017 1.00 92.25 98 GLN A CA 1
ATOM 785 C C . GLN A 1 98 ? -0.300 3.671 11.042 1.00 92.25 98 GLN A C 1
ATOM 787 O O . GLN A 1 98 ? -0.841 3.387 12.112 1.00 92.25 98 GLN A O 1
ATOM 792 N N . GLU A 1 99 ? -0.996 3.789 9.904 1.00 93.75 99 GLU A N 1
ATOM 793 C CA . GLU A 1 99 ? -2.442 3.517 9.828 1.00 93.75 99 GLU A CA 1
ATOM 794 C C . GLU A 1 99 ? -2.775 2.053 10.130 1.00 93.75 99 GLU A C 1
ATOM 796 O O . GLU A 1 99 ? -3.773 1.775 10.789 1.00 93.75 99 GLU A O 1
ATOM 801 N N . THR A 1 100 ? -1.918 1.116 9.721 1.00 94.38 100 THR A N 1
ATOM 802 C CA . THR A 1 100 ? -2.080 -0.312 10.040 1.00 94.38 100 THR A CA 1
ATOM 803 C C . THR A 1 100 ? -2.049 -0.530 11.549 1.00 94.38 100 THR A C 1
ATOM 805 O O . THR A 1 100 ? -2.920 -1.199 12.102 1.00 94.38 100 THR A O 1
ATOM 808 N N . LEU A 1 101 ? -1.078 0.077 12.236 1.00 91.62 101 LEU A N 1
ATOM 809 C CA . LEU A 1 101 ? -1.003 0.014 13.694 1.00 91.62 101 LEU A CA 1
ATOM 810 C C . LEU A 1 101 ? -2.197 0.705 14.352 1.00 91.62 101 LEU A C 1
ATOM 812 O O . LEU A 1 101 ? -2.740 0.166 15.311 1.00 91.62 101 LEU A O 1
ATOM 816 N N . TRP A 1 102 ? -2.622 1.864 13.842 1.00 91.88 102 TRP A N 1
ATOM 817 C CA . TRP A 1 102 ? -3.824 2.546 14.326 1.00 91.88 102 TRP A CA 1
ATOM 818 C C . TRP A 1 102 ? -5.056 1.663 14.233 1.00 91.88 102 TRP A C 1
ATOM 820 O O . TRP A 1 102 ? -5.805 1.578 15.203 1.00 91.88 102 TRP A O 1
ATOM 830 N N . ASP A 1 103 ? -5.262 0.997 13.101 1.00 94.00 103 ASP A N 1
ATOM 831 C CA . ASP A 1 103 ? -6.445 0.177 12.906 1.00 94.00 103 ASP A CA 1
ATOM 832 C C . ASP A 1 103 ? -6.453 -1.060 13.808 1.00 94.00 103 ASP A C 1
ATOM 834 O O . ASP A 1 103 ? -7.426 -1.289 14.525 1.00 94.00 103 ASP A O 1
ATOM 838 N N . LEU A 1 104 ? -5.330 -1.784 13.878 1.00 91.31 104 LEU A N 1
ATOM 839 C CA . LEU A 1 104 ? -5.166 -2.942 14.767 1.00 91.31 104 LEU A CA 1
ATOM 840 C C . LEU A 1 104 ? -5.312 -2.583 16.252 1.00 91.31 104 LEU A C 1
ATOM 842 O O . LEU A 1 104 ? -5.658 -3.424 17.078 1.00 91.31 104 LEU A O 1
ATOM 846 N N . CYS A 1 105 ? -5.039 -1.331 16.604 1.00 90.44 105 CYS A N 1
ATOM 847 C CA . CYS A 1 105 ? -5.101 -0.830 17.966 1.00 90.44 105 CYS A CA 1
ATOM 848 C C . CYS A 1 105 ? -6.532 -0.540 18.447 1.00 90.44 105 CYS A C 1
ATOM 850 O O . CYS A 1 105 ? -6.798 -0.543 19.657 1.00 90.44 105 CYS A O 1
ATOM 852 N N . LYS A 1 106 ? -7.476 -0.316 17.524 1.00 88.62 106 LYS A N 1
ATOM 853 C CA . LYS A 1 106 ? -8.876 -0.016 17.844 1.00 88.62 106 LYS A CA 1
ATOM 854 C C . LYS A 1 106 ? -9.516 -1.190 18.592 1.00 88.62 106 LYS A C 1
ATOM 856 O O . LYS A 1 106 ? -9.720 -2.265 18.040 1.00 88.62 106 LYS A O 1
ATOM 861 N N . GLY A 1 107 ? -9.854 -0.969 19.862 1.00 78.62 107 GLY A N 1
ATOM 862 C CA . GLY A 1 107 ? -10.453 -1.984 20.737 1.00 78.62 107 GLY A CA 1
ATOM 863 C C . GLY A 1 107 ? -9.454 -2.910 21.442 1.00 78.62 107 GLY A C 1
ATOM 864 O O . GLY A 1 107 ? -9.884 -3.723 22.255 1.00 78.62 107 GLY A O 1
ATOM 865 N N . PHE A 1 108 ? -8.147 -2.764 21.187 1.00 82.56 108 PHE A N 1
ATOM 866 C CA . PHE A 1 108 ? -7.103 -3.627 21.757 1.00 82.56 108 PHE A CA 1
ATOM 867 C C . PHE A 1 108 ? -6.049 -2.873 22.582 1.00 82.56 108 PHE A C 1
ATOM 869 O O . PHE A 1 108 ? -5.519 -3.435 23.539 1.00 82.56 108 PHE A O 1
ATOM 876 N N . CYS A 1 109 ? -5.742 -1.610 22.265 1.00 83.88 109 CYS A N 1
ATOM 877 C CA . CYS A 1 109 ? -4.727 -0.856 23.005 1.00 83.88 109 CYS A CA 1
ATOM 878 C C . CYS A 1 109 ? -5.269 -0.150 24.255 1.00 83.88 109 CYS A C 1
ATOM 880 O O . CYS A 1 109 ? -6.357 0.437 24.216 1.00 83.88 109 CYS A O 1
ATOM 882 N N . PRO A 1 110 ? -4.459 -0.049 25.325 1.00 72.44 110 PRO A N 1
ATOM 883 C CA . PRO A 1 110 ? -4.749 0.860 26.425 1.00 72.44 110 PRO A CA 1
ATOM 884 C C . PRO A 1 110 ? -4.744 2.311 25.915 1.00 72.44 110 PRO A C 1
ATOM 886 O O . PRO A 1 110 ? -3.829 2.727 25.213 1.00 72.44 110 PRO A O 1
ATOM 889 N N . GLN A 1 111 ? -5.785 3.078 26.252 1.00 75.31 111 GLN A N 1
ATOM 890 C CA . GLN A 1 111 ? -5.989 4.480 25.831 1.00 75.31 111 GLN A CA 1
ATOM 891 C C . GLN A 1 111 ? -6.196 4.707 24.318 1.00 75.31 111 GLN A C 1
ATOM 893 O O . GLN A 1 111 ? -6.307 5.851 23.885 1.00 75.31 111 GLN A O 1
ATOM 898 N N . GLY A 1 112 ? -6.297 3.641 23.513 1.00 70.12 112 GLY A N 1
ATOM 899 C CA . GLY A 1 112 ? -6.588 3.743 22.079 1.00 70.12 112 GLY A CA 1
ATOM 900 C C . GLY A 1 112 ? -5.478 4.383 21.240 1.00 70.12 112 GLY A C 1
ATOM 901 O O . GLY A 1 112 ? -5.764 4.852 20.143 1.00 70.12 112 GLY A O 1
ATOM 902 N N . GLN A 1 113 ? -4.236 4.428 21.735 1.00 72.94 113 GLN A N 1
ATOM 903 C CA . GLN A 1 113 ? -3.085 4.955 20.997 1.00 72.94 113 GLN A CA 1
ATOM 904 C C . GLN A 1 113 ? -2.120 3.826 20.607 1.00 72.94 113 GLN A C 1
ATOM 906 O O . GLN A 1 113 ? -1.669 3.089 21.489 1.00 72.94 113 GLN A O 1
ATOM 911 N N . PRO A 1 114 ? -1.778 3.672 19.314 1.00 78.31 114 PRO A N 1
ATOM 912 C CA . PRO A 1 114 ? -0.775 2.709 18.884 1.00 78.31 114 PRO A CA 1
ATOM 913 C C . PRO A 1 114 ? 0.637 3.198 19.231 1.00 78.31 114 PRO A C 1
ATOM 915 O O . PRO A 1 114 ? 0.853 4.403 19.398 1.00 78.31 114 PRO A O 1
ATOM 918 N N . PRO A 1 115 ? 1.633 2.295 19.271 1.00 73.75 115 PRO A N 1
ATOM 919 C CA . PRO A 1 115 ? 3.030 2.707 19.328 1.00 73.75 115 PRO A CA 1
ATOM 920 C C . PRO A 1 115 ? 3.368 3.602 18.125 1.00 73.75 115 PRO A C 1
ATOM 922 O O . PRO A 1 115 ? 2.935 3.345 16.998 1.00 73.75 115 PRO A O 1
ATOM 925 N N . SER A 1 116 ? 4.133 4.672 18.358 1.00 70.50 116 SER A N 1
ATOM 926 C CA . SER A 1 116 ? 4.548 5.579 17.286 1.00 70.50 116 SER A CA 1
ATOM 927 C C . SER A 1 116 ? 5.676 4.965 16.460 1.00 70.50 116 SER A C 1
ATOM 929 O O . SER A 1 116 ? 6.702 4.575 17.020 1.00 70.50 116 SER A O 1
ATOM 931 N N . LEU A 1 117 ? 5.559 5.006 15.134 1.00 68.75 117 LEU A N 1
ATOM 932 C CA . LEU A 1 117 ? 6.663 4.708 14.214 1.00 68.75 117 LEU A CA 1
ATOM 933 C C . LEU A 1 117 ? 7.613 5.898 14.008 1.00 68.75 117 LEU A C 1
ATOM 935 O O . LEU A 1 117 ? 8.482 5.838 13.144 1.00 68.75 117 LEU A O 1
ATOM 939 N N . GLY A 1 118 ? 7.495 6.971 14.802 1.00 59.97 118 GLY A N 1
ATOM 940 C CA . GLY A 1 118 ? 8.295 8.194 14.652 1.00 59.97 118 GLY A CA 1
ATOM 941 C C . GLY A 1 118 ? 9.810 7.958 14.628 1.00 59.97 118 GLY A C 1
ATOM 942 O O . GLY A 1 118 ? 10.517 8.648 13.905 1.00 59.97 118 GLY A O 1
ATOM 943 N N . LEU A 1 119 ? 10.298 6.924 15.323 1.00 58.19 119 LEU A N 1
ATOM 944 C CA . LEU A 1 119 ? 11.710 6.532 15.290 1.00 58.19 119 LEU A CA 1
ATOM 945 C C . LEU A 1 119 ? 12.158 6.023 13.906 1.00 58.19 119 LEU A C 1
ATOM 947 O O . LEU A 1 119 ? 13.301 6.231 13.525 1.00 58.19 119 LEU A O 1
ATOM 951 N N . TRP A 1 120 ? 11.270 5.371 13.150 1.00 55.09 120 TRP A N 1
ATOM 952 C CA . TRP A 1 120 ? 11.552 4.852 11.807 1.00 55.09 120 TRP A CA 1
ATOM 953 C C . TRP A 1 120 ? 11.471 5.949 10.746 1.00 55.09 120 TRP A C 1
ATOM 955 O O . TRP A 1 120 ? 12.244 5.923 9.795 1.00 55.09 120 TRP A O 1
ATOM 965 N N . ALA A 1 121 ? 10.602 6.948 10.940 1.00 52.09 121 ALA A N 1
ATOM 966 C CA . ALA A 1 121 ? 10.525 8.113 10.059 1.00 52.09 121 ALA A CA 1
ATOM 967 C C . ALA A 1 121 ? 11.851 8.900 10.038 1.00 52.09 121 ALA A C 1
ATOM 969 O O . ALA A 1 121 ? 12.317 9.279 8.971 1.00 52.09 121 ALA A O 1
ATOM 970 N N . SER A 1 122 ? 12.522 9.043 11.189 1.00 52.53 122 SER A N 1
ATOM 971 C CA . SER A 1 122 ? 13.838 9.699 11.286 1.00 52.53 122 SER A CA 1
ATOM 972 C C . SER A 1 122 ? 14.982 8.927 10.610 1.00 52.53 122 SER A C 1
ATOM 974 O O . SER A 1 122 ? 16.015 9.510 10.291 1.00 52.53 122 SER A O 1
ATOM 976 N N . ILE A 1 123 ? 14.823 7.615 10.399 1.00 55.12 123 ILE A N 1
ATOM 977 C CA . ILE A 1 123 ? 15.819 6.776 9.712 1.00 55.12 123 ILE A CA 1
ATOM 978 C C . ILE A 1 123 ? 15.735 6.986 8.193 1.00 55.12 123 ILE A C 1
ATOM 980 O O . ILE A 1 123 ? 16.752 6.894 7.512 1.00 55.12 123 ILE A O 1
ATOM 984 N N . VAL A 1 124 ? 14.550 7.310 7.661 1.00 50.41 124 VAL A N 1
ATOM 985 C CA . VAL A 1 124 ? 14.348 7.535 6.220 1.00 50.41 124 VAL A CA 1
ATOM 986 C C . VAL A 1 124 ? 15.053 8.810 5.743 1.00 50.41 124 VAL A C 1
ATOM 988 O O . VAL A 1 124 ? 15.702 8.773 4.703 1.00 50.41 124 VAL A O 1
ATOM 991 N N . ASP A 1 125 ? 15.049 9.879 6.547 1.00 46.53 125 ASP A N 1
ATOM 992 C CA . ASP A 1 125 ? 15.776 11.134 6.262 1.00 46.53 125 ASP A CA 1
ATOM 993 C C . ASP A 1 125 ? 17.311 10.974 6.258 1.00 46.53 125 ASP A C 1
ATOM 995 O O . ASP A 1 125 ? 18.041 11.892 5.892 1.00 46.53 125 ASP A O 1
ATOM 999 N N . SER A 1 126 ? 17.816 9.814 6.690 1.00 45.56 126 SER A N 1
ATOM 1000 C CA . SER A 1 126 ? 19.249 9.513 6.766 1.00 45.56 126 SER A CA 1
ATOM 1001 C C . SER A 1 126 ? 19.771 8.711 5.569 1.00 45.56 126 SER A C 1
ATOM 1003 O O . SER A 1 126 ? 20.964 8.403 5.529 1.00 45.56 126 SER A O 1
ATOM 1005 N N . PHE A 1 127 ? 18.912 8.334 4.615 1.00 41.41 127 PHE A N 1
ATOM 1006 C CA . PHE A 1 127 ? 19.365 7.664 3.397 1.00 41.41 127 PHE A CA 1
ATOM 1007 C C . PHE A 1 127 ? 19.866 8.703 2.376 1.00 41.41 127 PHE A C 1
ATOM 1009 O O . PHE A 1 127 ? 19.127 9.639 2.077 1.00 41.41 127 PHE A O 1
ATOM 1016 N N . PRO A 1 128 ? 21.114 8.567 1.884 1.00 45.75 128 PRO A N 1
ATOM 1017 C CA . PRO A 1 128 ? 21.720 9.504 0.938 1.00 45.75 128 PRO A CA 1
ATOM 1018 C C . PRO A 1 128 ? 21.094 9.446 -0.460 1.00 45.75 128 PRO A C 1
ATOM 1020 O O . PRO A 1 128 ? 20.527 8.387 -0.824 1.00 45.75 128 PRO A O 1
#

Organism: NCBI:txid72004

Radius of gyration: 15.73 Å; chains: 1; bounding box: 36×33×44 Å

InterPro domains:
  IPR029170 FAM180 family [PF15173] (1-104)
  IPR029170 FAM180 family [PTHR34034] (1-127)

Foldseek 3Di:
DAWDQDPQQQIADPDVVQCPDPVNVVVRVCSHPQADSDLVSLVVLLVVLVVCLPDAADDPSNLVSLVNNLVSLVVCLVVDDDLVRNLSSVVSNQSSVLSNQSRVQGVPPDVSHGDDPVVVNVVSVVDD

Secondary structure (DSSP, 8-state):
--EEE-TTS-EEES-HHHHHSHHHHHHHHHHHHTS-SSHHHHHHHHHHHHHGGGSSPPPHHHHHHHHHHHHHHHHHHHH--SHHHHHHHHHHHHHHHHHHHHHHHTTTSGGG-PPP-HHHHHHHTT--

Sequence (128 aa):
AGLELDIVGQLHLQDEELASTRPGRRLRLLLQHQVPRDLEGAEQRLQQLQDLRKGPPLSPWDFEHLLLTGVSCVYRLHVASEAEERGRWAQVFTLLAQETLWDLCKGFCPQGQPPSLGLWASIVDSFP